Protein AF-A0A961PAP3-F1 (afdb_monomer_lite)

Secondary structure (DSSP, 8-state):
-BS-SGGGTTHHHHSTT--EEBSS-TTTT--TTEE-PPP---PPPSSTTHHHHHHHHH-HHHHHHHHHH-S--EE--SS--HHHHHHHHHTT-EESSS-HHHHHHHHSHHHHHHHHHHTT------------SGGG-

pLDDT: mean 83.94, std 6.23, range [65.38, 93.5]

Radius of gyration: 18.94 Å; chains: 1; bounding box: 48×30×57 Å

Foldseek 3Di:
DWQEPVVCPPVCVVDPPAAAEHCDYPPPPPDPRYDHDDDDDDDDDPDRTAVVLLVSLPDPVNLCVLVVVDDADEDEGPAYAPSSQVSCVVSNYHHPDPHNVVVVCCVPPVSVVVVCVVVVHDDDDDDDDDDPDPVSD

Structure (mmCIF, N/CA/C/O backbone):
data_AF-A0A961PAP3-F1
#
_entry.id   AF-A0A961PAP3-F1
#
loop_
_atom_site.group_PDB
_atom_site.id
_atom_site.type_symbol
_atom_site.label_atom_id
_atom_site.label_alt_id
_atom_site.label_comp_id
_atom_site.label_asym_id
_atom_site.label_entity_id
_atom_site.label_seq_id
_atom_site.pdbx_PDB_ins_code
_atom_site.Cartn_x
_atom_site.Cartn_y
_atom_site.Cartn_z
_atom_site.occupancy
_atom_site.B_iso_or_equiv
_atom_site.auth_seq_id
_atom_site.auth_comp_id
_atom_site.auth_asym_id
_atom_site.auth_atom_id
_atom_site.pdbx_PDB_model_num
ATOM 1 N N . VAL A 1 1 ? 2.496 -0.983 -5.318 1.00 83.69 1 VAL A N 1
ATOM 2 C CA . VAL A 1 1 ? 3.820 -1.116 -4.671 1.00 83.69 1 VAL A CA 1
ATOM 3 C C . VAL A 1 1 ? 3.578 -1.743 -3.313 1.00 83.69 1 VAL A C 1
ATOM 5 O O . VAL A 1 1 ? 2.641 -1.312 -2.649 1.00 83.69 1 VAL A O 1
ATOM 8 N N . SER A 1 2 ? 4.285 -2.816 -2.969 1.00 84.81 2 SER A N 1
ATOM 9 C CA . SER A 1 2 ? 4.119 -3.527 -1.689 1.00 84.81 2 SER A CA 1
ATOM 10 C C . SER A 1 2 ? 5.317 -4.441 -1.436 1.00 84.81 2 SER A C 1
ATOM 12 O O . SER A 1 2 ? 6.036 -4.766 -2.377 1.00 84.81 2 SER A O 1
ATOM 14 N N . ALA A 1 3 ? 5.516 -4.903 -0.201 1.00 81.44 3 ALA A N 1
ATOM 15 C CA . ALA A 1 3 ? 6.504 -5.935 0.101 1.00 81.44 3 ALA A CA 1
ATOM 16 C C . ALA A 1 3 ? 6.296 -7.200 -0.750 1.00 81.44 3 ALA A C 1
ATOM 18 O O . ALA A 1 3 ? 7.261 -7.762 -1.264 1.00 81.44 3 ALA A O 1
ATOM 19 N N . THR A 1 4 ? 5.036 -7.592 -0.965 1.00 77.88 4 THR A N 1
ATOM 20 C CA . THR A 1 4 ? 4.653 -8.757 -1.774 1.00 77.88 4 THR A CA 1
ATOM 21 C C . THR A 1 4 ? 3.508 -8.427 -2.736 1.00 77.88 4 THR A C 1
ATOM 23 O O . THR A 1 4 ? 2.756 -7.469 -2.561 1.00 77.88 4 THR A O 1
ATOM 26 N N . ASN A 1 5 ? 3.347 -9.235 -3.779 1.00 76.12 5 ASN A N 1
ATOM 27 C CA . ASN A 1 5 ? 2.298 -9.106 -4.799 1.00 76.12 5 ASN A CA 1
ATOM 28 C C . ASN A 1 5 ? 0.959 -9.766 -4.411 1.00 76.12 5 ASN A C 1
ATOM 30 O O . ASN A 1 5 ? -0.008 -9.649 -5.163 1.00 76.12 5 ASN A O 1
ATOM 34 N N . PHE A 1 6 ? 0.874 -10.433 -3.254 1.00 75.75 6 PHE A N 1
ATOM 35 C CA . PHE A 1 6 ? -0.290 -11.244 -2.873 1.00 75.75 6 PHE A CA 1
ATOM 36 C C . PHE A 1 6 ? -1.583 -10.427 -2.725 1.00 75.75 6 PHE A C 1
ATOM 38 O O . PHE A 1 6 ? -2.650 -10.854 -3.155 1.00 75.75 6 PHE A O 1
ATOM 45 N N . ASN A 1 7 ? -1.479 -9.214 -2.179 1.00 70.69 7 ASN A N 1
ATOM 46 C CA . ASN A 1 7 ? -2.630 -8.369 -1.835 1.00 70.69 7 ASN A CA 1
ATOM 47 C C . ASN A 1 7 ? -3.487 -7.951 -3.036 1.00 70.69 7 ASN A C 1
ATOM 49 O O . ASN A 1 7 ? -4.657 -7.616 -2.881 1.00 70.69 7 ASN A O 1
ATOM 53 N N . LEU A 1 8 ? -2.888 -7.926 -4.226 1.00 76.06 8 LEU A N 1
ATOM 54 C CA . LEU A 1 8 ? -3.514 -7.462 -5.460 1.00 76.06 8 LEU A CA 1
ATOM 55 C C . LEU A 1 8 ? -3.398 -8.528 -6.556 1.00 76.06 8 LEU A C 1
ATOM 57 O O . LEU A 1 8 ? -3.311 -8.190 -7.733 1.00 76.06 8 LEU A O 1
ATOM 61 N N . LEU A 1 9 ? -3.334 -9.807 -6.190 1.00 80.38 9 LEU A N 1
ATOM 62 C CA . LEU A 1 9 ? -3.178 -10.898 -7.148 1.00 80.38 9 LEU A CA 1
ATOM 63 C C . LEU A 1 9 ? -4.351 -10.932 -8.145 1.00 80.38 9 LEU A C 1
ATOM 65 O O . LEU A 1 9 ? -5.512 -10.836 -7.752 1.00 80.38 9 LEU A O 1
ATOM 69 N N . GLY A 1 10 ? -4.039 -11.031 -9.440 1.00 78.12 10 GLY A N 1
ATOM 70 C CA . GLY A 1 10 ? -5.021 -11.074 -10.530 1.00 78.12 10 GLY A CA 1
ATOM 71 C C . GLY A 1 10 ? -5.566 -9.713 -10.976 1.00 78.12 10 GLY A C 1
ATOM 72 O O . GLY A 1 10 ? -6.334 -9.649 -11.932 1.00 78.12 10 GLY A O 1
ATOM 73 N N . LEU A 1 11 ? -5.178 -8.601 -10.338 1.00 82.38 11 LEU A N 1
ATOM 74 C CA . LEU A 1 11 ? -5.595 -7.261 -10.782 1.00 82.38 11 LEU A CA 1
ATOM 75 C C . LEU A 1 11 ? -5.058 -6.887 -12.164 1.00 82.38 11 LEU A C 1
ATOM 77 O O . LEU A 1 11 ? -5.664 -6.067 -12.853 1.00 82.38 11 LEU A O 1
ATOM 81 N N . ASP A 1 12 ? -3.941 -7.467 -12.577 1.00 80.25 12 ASP A N 1
ATOM 82 C CA . ASP A 1 12 ? -3.336 -7.210 -13.876 1.00 80.25 12 ASP A CA 1
ATOM 83 C C . ASP A 1 12 ? -4.148 -7.770 -15.055 1.00 80.25 12 ASP A C 1
ATOM 85 O O . ASP A 1 12 ? -4.091 -7.201 -16.145 1.00 80.25 12 ASP A O 1
ATOM 89 N N . GLU A 1 13 ? -4.973 -8.800 -14.838 1.00 82.31 13 GLU A N 1
ATOM 90 C CA . GLU A 1 13 ? -5.913 -9.301 -15.853 1.00 82.31 13 GLU A CA 1
ATOM 91 C C . GLU A 1 13 ? -7.042 -8.293 -16.139 1.00 82.31 13 GLU A C 1
ATOM 93 O O . GLU A 1 13 ? -7.552 -8.207 -17.259 1.00 82.31 13 GLU A O 1
ATOM 98 N N . TRP A 1 14 ? -7.418 -7.497 -15.134 1.00 82.50 14 TRP A N 1
ATOM 99 C CA . TRP A 1 14 ? -8.554 -6.570 -15.191 1.00 82.50 14 TRP A CA 1
ATOM 100 C C . TRP A 1 14 ? -8.119 -5.137 -15.506 1.00 82.50 14 TRP A C 1
ATOM 102 O O . TRP A 1 14 ? -8.844 -4.385 -16.163 1.00 82.50 14 TRP A O 1
ATOM 112 N N . VAL A 1 15 ? -6.926 -4.742 -15.056 1.00 82.44 15 VAL A N 1
ATOM 113 C CA . VAL A 1 15 ? -6.397 -3.384 -15.197 1.00 82.44 15 VAL A CA 1
ATOM 114 C C . VAL A 1 15 ? -5.263 -3.371 -16.216 1.00 82.44 15 VAL A C 1
ATOM 116 O O . VAL A 1 15 ? -4.116 -3.713 -15.932 1.00 82.44 15 VAL A O 1
ATOM 119 N N . LYS A 1 16 ? -5.569 -2.883 -17.422 1.00 80.06 16 LYS A N 1
ATOM 120 C CA . LYS A 1 16 ? -4.557 -2.679 -18.466 1.00 80.06 16 LYS A CA 1
ATOM 121 C C . LYS A 1 16 ? -3.469 -1.711 -17.988 1.00 80.06 16 LYS A C 1
ATOM 123 O O . LYS A 1 16 ? -3.764 -0.661 -17.418 1.00 80.06 16 LYS A O 1
ATOM 128 N N . ASN A 1 17 ? -2.211 -2.030 -18.299 1.00 80.88 17 ASN A N 1
ATOM 129 C CA . ASN A 1 17 ? -1.015 -1.282 -17.886 1.00 80.88 17 ASN A CA 1
ATOM 130 C C . ASN A 1 17 ? -0.768 -1.266 -16.364 1.00 80.88 17 ASN A C 1
ATOM 132 O O . ASN A 1 17 ? -0.185 -0.312 -15.832 1.00 80.88 17 ASN A O 1
ATOM 136 N N . PHE A 1 18 ? -1.210 -2.297 -15.650 1.00 85.31 18 PHE A N 1
ATOM 137 C CA . PHE A 1 18 ? -0.843 -2.506 -14.256 1.00 85.31 18 PHE A CA 1
ATOM 138 C C . PHE A 1 18 ? 0.540 -3.167 -14.154 1.00 85.31 18 PHE A C 1
ATOM 140 O O . PHE A 1 18 ? 0.881 -4.043 -14.945 1.00 85.31 18 PHE A O 1
ATOM 147 N N . LYS A 1 19 ? 1.357 -2.727 -13.192 1.00 87.06 19 LYS A N 1
ATOM 148 C CA . LYS A 1 19 ? 2.679 -3.301 -12.913 1.00 87.06 19 LYS A CA 1
ATOM 149 C C . LYS A 1 19 ? 2.825 -3.462 -11.402 1.00 87.06 19 LYS A C 1
ATOM 151 O O . LYS A 1 19 ? 2.645 -2.493 -10.661 1.00 87.06 19 LYS A O 1
ATOM 156 N N . TYR A 1 20 ? 3.153 -4.667 -10.958 1.00 87.56 20 TYR A N 1
ATOM 157 C CA . TYR A 1 20 ? 3.525 -4.950 -9.579 1.00 87.56 20 TYR A CA 1
ATOM 158 C C . TYR A 1 20 ? 4.947 -4.446 -9.347 1.00 87.56 20 TYR A C 1
ATOM 160 O O . TYR A 1 20 ? 5.854 -4.809 -10.086 1.00 87.56 20 TYR A O 1
ATOM 168 N N . ILE A 1 21 ? 5.132 -3.597 -8.340 1.00 87.50 21 ILE A N 1
ATOM 169 C CA . ILE A 1 21 ? 6.457 -3.206 -7.847 1.00 87.50 21 ILE A CA 1
ATOM 170 C C . ILE A 1 21 ? 6.566 -3.818 -6.461 1.00 87.50 21 ILE A C 1
ATOM 172 O O . ILE A 1 21 ? 5.809 -3.411 -5.568 1.00 87.50 21 ILE A O 1
ATOM 176 N N . CYS A 1 22 ? 7.427 -4.821 -6.327 1.00 86.69 22 CYS A N 1
ATOM 177 C CA . CYS A 1 22 ? 7.513 -5.653 -5.135 1.00 86.69 22 CYS A CA 1
ATOM 178 C C . CYS A 1 22 ? 8.951 -5.792 -4.655 1.00 86.69 22 CYS A C 1
ATOM 180 O O . CYS A 1 22 ? 9.868 -5.740 -5.465 1.00 86.69 22 CYS A O 1
ATOM 182 N N . TYR A 1 23 ? 9.130 -5.951 -3.344 1.00 82.50 23 TYR A N 1
ATOM 183 C CA . TYR A 1 23 ? 10.438 -6.247 -2.754 1.00 82.50 23 TYR A CA 1
ATOM 184 C C . TYR A 1 23 ? 10.759 -7.741 -2.840 1.00 82.50 23 TYR A C 1
ATOM 186 O O . TYR A 1 23 ? 11.865 -8.116 -3.203 1.00 82.50 23 TYR A O 1
ATOM 194 N N . MET A 1 24 ? 9.765 -8.593 -2.578 1.00 81.38 24 MET A N 1
ATOM 195 C CA . MET A 1 24 ? 9.836 -10.031 -2.826 1.00 81.38 24 MET A CA 1
ATOM 196 C C . MET A 1 24 ? 8.883 -10.408 -3.958 1.00 81.38 24 MET A C 1
ATOM 198 O O . MET A 1 24 ? 7.686 -10.109 -3.901 1.00 81.38 24 MET A O 1
ATOM 202 N N . ASP A 1 25 ? 9.405 -11.093 -4.973 1.00 79.88 25 ASP A N 1
ATOM 203 C CA . ASP A 1 25 ? 8.599 -11.637 -6.063 1.00 79.88 25 ASP A CA 1
ATOM 204 C C . ASP A 1 25 ? 8.025 -13.014 -5.693 1.00 79.88 25 ASP A C 1
ATOM 206 O O . ASP A 1 25 ? 8.718 -14.030 -5.746 1.00 79.88 25 ASP A O 1
ATOM 210 N N . CYS A 1 26 ? 6.733 -13.075 -5.350 1.00 78.75 26 CYS A N 1
ATOM 211 C CA . CYS A 1 26 ? 6.063 -14.347 -5.065 1.00 78.75 26 CYS A CA 1
ATOM 212 C C . CYS A 1 26 ? 5.750 -15.170 -6.328 1.00 78.75 26 CYS A C 1
ATOM 214 O O . CYS A 1 26 ? 5.289 -16.304 -6.203 1.00 78.75 26 CYS A O 1
ATOM 216 N N . PHE A 1 27 ? 5.954 -14.626 -7.533 1.00 76.38 27 PHE A N 1
ATOM 217 C CA . PHE A 1 27 ? 5.775 -15.356 -8.789 1.00 76.38 27 PHE A CA 1
ATOM 218 C C . PHE A 1 27 ? 7.060 -16.020 -9.299 1.00 76.38 27 PHE A C 1
ATOM 220 O O . PHE A 1 27 ? 7.025 -16.624 -10.375 1.00 76.38 27 PHE A O 1
ATOM 227 N N . ASP A 1 28 ? 8.170 -15.936 -8.555 1.00 78.25 28 ASP A N 1
ATOM 228 C CA . ASP A 1 28 ? 9.440 -16.592 -8.906 1.00 78.25 28 ASP A CA 1
ATOM 229 C C . ASP A 1 28 ? 9.925 -16.201 -10.322 1.00 78.25 28 ASP A C 1
ATOM 231 O O . ASP A 1 28 ? 10.329 -17.036 -11.131 1.00 78.25 28 ASP A O 1
ATOM 235 N N . GLY A 1 29 ? 9.768 -14.923 -10.692 1.00 76.06 29 GLY A N 1
ATOM 236 C CA . GLY A 1 29 ? 10.149 -14.374 -11.995 1.00 76.06 29 GLY A CA 1
ATOM 237 C C . GLY A 1 29 ? 9.250 -14.780 -13.166 1.00 76.06 29 GLY A C 1
ATOM 238 O O . GLY A 1 29 ? 9.493 -14.372 -14.302 1.00 76.06 29 GLY A O 1
ATOM 239 N N . ARG A 1 30 ? 8.196 -15.571 -12.934 1.00 78.25 30 ARG A N 1
ATOM 240 C CA . ARG A 1 30 ? 7.346 -16.115 -14.012 1.00 78.25 30 ARG A CA 1
ATOM 241 C C . ARG A 1 30 ? 6.308 -15.129 -14.530 1.00 78.25 30 ARG A C 1
ATOM 243 O O . ARG A 1 30 ? 5.668 -15.397 -15.545 1.00 78.25 30 ARG A O 1
ATOM 250 N N . HIS A 1 31 ? 6.120 -14.007 -13.840 1.00 79.19 31 HIS A N 1
ATOM 251 C CA . HIS A 1 31 ? 5.054 -13.066 -14.140 1.00 79.19 31 HIS A CA 1
ATOM 252 C C . HIS A 1 31 ? 5.586 -11.787 -14.819 1.00 79.19 31 HIS A C 1
ATOM 254 O O . HIS A 1 31 ? 6.315 -11.013 -14.196 1.00 79.19 31 HIS A O 1
ATOM 260 N N . PRO A 1 32 ? 5.192 -11.486 -16.074 1.00 78.88 32 PRO A N 1
ATOM 261 C CA . PRO A 1 32 ? 5.793 -10.403 -16.870 1.00 78.88 32 PRO A CA 1
ATOM 262 C C . PRO A 1 32 ? 5.484 -8.994 -16.331 1.00 78.88 32 PRO A C 1
ATOM 264 O O . PRO A 1 32 ? 6.216 -8.026 -16.577 1.00 78.88 32 PRO A O 1
ATOM 267 N N . ASN A 1 33 ? 4.400 -8.858 -15.563 1.00 82.81 33 ASN A N 1
ATOM 268 C CA . ASN A 1 33 ? 3.974 -7.579 -14.996 1.00 82.81 33 ASN A CA 1
ATOM 269 C C . ASN A 1 33 ? 4.592 -7.278 -13.622 1.00 82.81 33 ASN A C 1
ATOM 271 O O . ASN A 1 33 ? 4.098 -6.390 -12.935 1.00 82.81 33 ASN A O 1
ATOM 275 N N . VAL A 1 34 ? 5.665 -7.966 -13.223 1.00 84.94 34 VAL A N 1
ATOM 276 C CA . VAL A 1 34 ? 6.388 -7.701 -11.968 1.00 84.94 34 VAL A CA 1
ATOM 277 C C . VAL A 1 34 ? 7.675 -6.928 -12.244 1.00 84.94 34 VAL A C 1
ATOM 279 O O . VAL A 1 34 ? 8.334 -7.116 -13.266 1.00 84.94 34 VAL A O 1
ATOM 282 N N . LEU A 1 35 ? 7.987 -5.990 -11.358 1.00 85.06 35 LEU A N 1
ATOM 283 C CA . LEU A 1 35 ? 9.262 -5.301 -11.243 1.00 85.06 35 LEU A CA 1
ATOM 284 C C . LEU A 1 35 ? 9.757 -5.520 -9.811 1.00 85.06 35 LEU A C 1
ATOM 286 O O . LEU A 1 35 ? 9.150 -5.014 -8.865 1.00 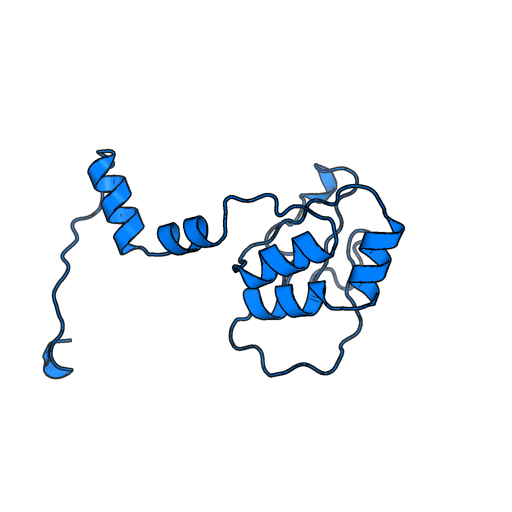85.06 35 LEU A O 1
ATOM 290 N N . CYS A 1 36 ? 10.841 -6.277 -9.678 1.00 85.00 36 CYS A N 1
ATOM 291 C CA . CYS A 1 36 ? 11.543 -6.495 -8.421 1.00 85.00 36 CYS A CA 1
ATOM 292 C C . CYS A 1 36 ? 12.914 -5.817 -8.538 1.00 85.00 36 CYS A C 1
ATOM 294 O O . CYS A 1 36 ? 13.749 -6.323 -9.291 1.00 85.00 36 CYS A O 1
ATOM 296 N N . PRO A 1 37 ? 13.127 -4.650 -7.904 1.00 82.31 37 PRO A N 1
ATOM 297 C CA . PRO A 1 37 ? 14.413 -3.975 -7.972 1.00 82.31 37 PRO A CA 1
ATOM 298 C C . PRO A 1 37 ? 15.504 -4.764 -7.240 1.00 82.31 37 PRO A C 1
ATOM 300 O O . PRO A 1 37 ? 15.209 -5.511 -6.307 1.00 82.31 37 PRO A O 1
ATOM 303 N N . SER A 1 38 ? 16.765 -4.579 -7.639 1.00 77.81 38 SER A N 1
ATOM 304 C CA . SER A 1 38 ? 17.910 -5.160 -6.923 1.00 77.81 38 SER A CA 1
ATOM 305 C C . SER A 1 38 ? 17.975 -4.680 -5.469 1.00 77.81 38 SER A C 1
ATOM 307 O O . SER A 1 38 ? 17.724 -3.508 -5.199 1.00 77.81 38 SER A O 1
ATOM 309 N N . GLU A 1 39 ? 18.372 -5.538 -4.530 1.00 72.94 39 GLU A N 1
ATOM 310 C CA . GLU A 1 39 ? 18.575 -5.112 -3.141 1.00 72.94 39 GLU A CA 1
ATOM 311 C C . GLU A 1 39 ? 19.699 -4.066 -3.034 1.00 72.94 39 GLU A C 1
ATOM 313 O O . GLU A 1 39 ? 20.820 -4.265 -3.508 1.00 72.94 39 GLU A O 1
ATOM 318 N N . MET A 1 40 ? 19.394 -2.939 -2.391 1.00 67.75 40 MET A N 1
ATOM 319 C CA . MET A 1 40 ? 20.337 -1.907 -1.975 1.00 67.75 40 MET A CA 1
ATOM 320 C C . MET A 1 40 ? 20.435 -1.905 -0.447 1.00 67.75 40 MET A C 1
ATOM 322 O O . MET A 1 40 ? 19.474 -2.278 0.227 1.00 67.75 40 MET A O 1
ATOM 326 N N . PRO A 1 41 ? 21.561 -1.440 0.120 1.00 67.19 41 PRO A N 1
ATOM 327 C CA . PRO A 1 41 ? 21.686 -1.276 1.561 1.00 67.19 41 PRO A CA 1
ATOM 328 C C . PRO A 1 41 ? 20.582 -0.358 2.099 1.00 67.19 41 PRO A C 1
ATOM 330 O O . PRO A 1 41 ? 20.430 0.772 1.631 1.00 67.19 41 PRO A O 1
ATOM 333 N N . HIS A 1 42 ? 19.829 -0.844 3.080 1.00 70.00 42 HIS A N 1
ATOM 334 C CA . HIS A 1 42 ? 18.800 -0.093 3.788 1.00 70.00 42 HIS A CA 1
ATOM 335 C C . HIS A 1 42 ? 18.882 -0.386 5.288 1.00 70.00 42 HIS A C 1
ATOM 337 O O . HIS A 1 42 ? 19.422 -1.415 5.700 1.00 70.00 42 HIS A O 1
ATOM 343 N N . ASP A 1 43 ? 18.343 0.521 6.098 1.00 67.75 43 ASP A N 1
ATOM 344 C CA . ASP A 1 43 ? 18.214 0.316 7.541 1.00 67.75 43 ASP A CA 1
ATOM 345 C C . ASP A 1 43 ? 17.233 -0.834 7.843 1.00 67.75 43 ASP A C 1
ATOM 347 O O . ASP A 1 43 ? 16.405 -1.197 7.000 1.00 67.75 43 ASP A O 1
ATOM 351 N N . GLU A 1 44 ? 17.316 -1.427 9.038 1.00 67.75 44 GLU A N 1
ATOM 352 C CA . GLU A 1 44 ? 16.363 -2.460 9.460 1.00 67.75 44 GLU A CA 1
ATOM 353 C C . GLU A 1 44 ? 14.928 -1.917 9.436 1.00 67.75 44 GLU A C 1
ATOM 355 O O . GLU A 1 44 ? 14.608 -0.927 10.102 1.00 67.75 44 GLU A O 1
ATOM 360 N N . PHE A 1 45 ? 14.054 -2.587 8.682 1.00 74.44 45 PHE A N 1
ATOM 361 C CA . PHE A 1 45 ? 12.644 -2.223 8.585 1.00 74.44 45 PHE A CA 1
ATOM 362 C C . PHE A 1 45 ? 11.953 -2.386 9.944 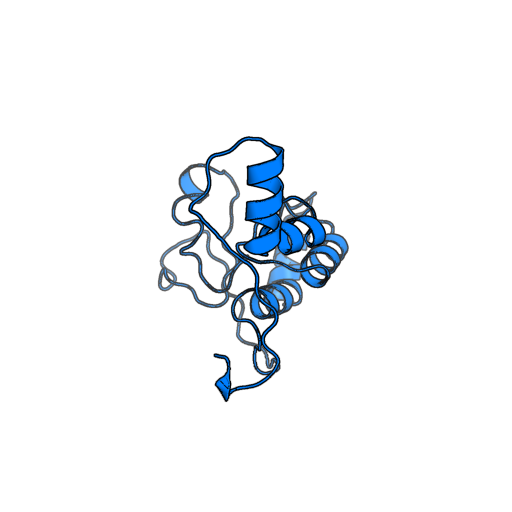1.00 74.44 45 PHE A C 1
ATOM 364 O O . PHE A 1 45 ? 11.957 -3.473 10.521 1.00 74.44 45 PHE A O 1
ATOM 371 N N . GLN A 1 46 ? 11.328 -1.316 10.437 1.00 65.38 46 GLN A N 1
ATOM 372 C CA . GLN A 1 46 ? 10.515 -1.344 11.658 1.00 65.38 46 GLN A CA 1
ATOM 373 C C . GLN A 1 46 ? 9.076 -1.761 11.330 1.00 65.38 46 GLN A C 1
ATOM 375 O O . GLN A 1 46 ? 8.450 -2.507 12.083 1.00 65.38 46 GLN A O 1
ATOM 380 N N . SER A 1 47 ? 8.581 -1.330 10.167 1.00 68.75 47 SER A N 1
ATOM 381 C CA . SER A 1 47 ? 7.292 -1.712 9.595 1.00 68.75 47 SER A CA 1
ATOM 382 C C . SER A 1 47 ? 7.500 -2.404 8.250 1.00 68.75 47 SER A C 1
ATOM 384 O O . SER A 1 47 ? 7.972 -1.786 7.297 1.00 68.75 47 SER A O 1
ATOM 386 N N . ILE A 1 48 ? 7.076 -3.670 8.143 1.00 71.56 48 ILE A N 1
ATOM 387 C CA . ILE A 1 48 ? 7.232 -4.474 6.917 1.00 71.56 48 ILE A CA 1
ATOM 388 C C . ILE A 1 48 ? 6.588 -3.786 5.707 1.00 71.56 48 ILE A C 1
ATOM 390 O O . ILE A 1 48 ? 7.163 -3.800 4.630 1.00 71.56 48 ILE A O 1
ATOM 394 N N . ASP A 1 49 ? 5.416 -3.168 5.840 1.00 69.44 49 ASP A N 1
ATOM 395 C CA . ASP A 1 49 ? 4.753 -2.581 4.671 1.00 69.44 49 ASP A CA 1
ATOM 396 C C . ASP A 1 49 ? 5.184 -1.133 4.393 1.00 69.44 49 ASP A C 1
ATOM 398 O O . ASP A 1 49 ? 5.532 -0.798 3.261 1.00 69.44 49 ASP A O 1
ATOM 402 N N . GLU A 1 50 ? 5.161 -0.259 5.399 1.00 78.31 50 GLU A N 1
ATOM 403 C CA . GLU A 1 50 ? 5.379 1.184 5.212 1.00 78.31 50 GLU A CA 1
ATOM 404 C C . GLU A 1 50 ? 6.836 1.504 4.853 1.00 78.31 50 GLU A C 1
ATOM 406 O O . GLU A 1 50 ? 7.089 2.238 3.893 1.00 78.31 50 GLU A O 1
ATOM 411 N N . ASP A 1 51 ? 7.806 0.903 5.549 1.00 80.31 51 ASP A N 1
ATOM 412 C CA . ASP A 1 51 ? 9.219 1.181 5.288 1.00 80.31 51 ASP A CA 1
ATOM 413 C C . ASP A 1 51 ? 9.675 0.579 3.958 1.00 80.31 51 ASP A C 1
ATOM 415 O O . ASP A 1 51 ? 10.381 1.242 3.195 1.00 80.31 51 ASP A O 1
ATOM 419 N N . ILE A 1 52 ? 9.209 -0.631 3.626 1.00 83.62 52 ILE A N 1
ATOM 420 C CA . ILE A 1 52 ? 9.509 -1.260 2.335 1.00 83.62 52 ILE A CA 1
ATOM 421 C C . ILE A 1 52 ? 8.907 -0.443 1.189 1.00 83.62 52 ILE A C 1
ATOM 423 O O . ILE A 1 52 ? 9.576 -0.217 0.182 1.00 83.62 52 ILE A O 1
ATOM 427 N N . ASN A 1 53 ? 7.679 0.066 1.328 1.00 85.31 53 ASN A N 1
ATOM 428 C CA . ASN A 1 53 ? 7.081 0.933 0.309 1.00 85.31 53 ASN A CA 1
ATOM 429 C C . ASN A 1 53 ? 7.899 2.208 0.100 1.00 85.31 53 ASN A C 1
ATOM 431 O O . ASN A 1 53 ? 8.190 2.574 -1.041 1.00 85.31 53 ASN A O 1
ATOM 435 N N . ASN A 1 54 ? 8.309 2.852 1.191 1.00 85.94 54 ASN A N 1
ATOM 436 C CA . ASN A 1 54 ? 9.144 4.047 1.146 1.00 85.94 54 ASN A CA 1
ATOM 437 C C . ASN A 1 54 ? 10.515 3.770 0.512 1.00 85.94 54 ASN A C 1
ATOM 439 O O . ASN A 1 54 ? 11.010 4.591 -0.264 1.00 85.94 54 ASN A O 1
ATOM 443 N N . TYR A 1 55 ? 11.120 2.622 0.814 1.00 85.81 55 TYR A N 1
ATOM 444 C CA . TYR A 1 55 ? 12.366 2.166 0.206 1.00 85.81 55 TYR A CA 1
ATOM 445 C C . TYR A 1 55 ? 12.203 1.929 -1.305 1.00 85.81 55 TYR A C 1
ATOM 447 O O . TYR A 1 55 ? 12.966 2.471 -2.105 1.00 85.81 55 TYR A O 1
ATOM 455 N N . LEU A 1 56 ? 11.156 1.208 -1.717 1.00 86.19 56 LEU A N 1
ATOM 456 C CA . LEU A 1 56 ? 10.879 0.919 -3.126 1.00 86.19 56 LEU A CA 1
ATOM 457 C C . LEU A 1 56 ? 10.644 2.196 -3.943 1.00 86.19 56 LEU A C 1
ATOM 459 O O . LEU A 1 56 ? 11.117 2.290 -5.071 1.00 86.19 56 LEU A O 1
ATOM 463 N N . LEU A 1 57 ? 9.948 3.194 -3.390 1.00 86.75 57 LEU A N 1
ATOM 464 C CA . LEU A 1 57 ? 9.713 4.472 -4.076 1.00 86.75 57 LEU A CA 1
ATOM 465 C C . LEU A 1 57 ? 10.991 5.300 -4.273 1.00 86.75 57 LEU A C 1
ATOM 467 O O . LEU A 1 57 ? 11.072 6.075 -5.225 1.00 86.75 57 LEU A O 1
ATOM 471 N N . GLN A 1 58 ? 11.987 5.130 -3.404 1.00 86.94 58 GLN A N 1
ATOM 472 C CA . GLN A 1 58 ? 13.288 5.798 -3.510 1.00 86.94 58 GLN A CA 1
ATOM 473 C C . GLN A 1 58 ? 14.279 5.032 -4.400 1.00 86.94 58 GLN A C 1
ATOM 475 O O . GLN A 1 58 ? 15.327 5.568 -4.766 1.00 86.94 58 GLN A O 1
ATOM 480 N N . HIS A 1 59 ? 13.962 3.792 -4.777 1.00 88.56 59 HIS A N 1
ATOM 481 C CA . HIS A 1 59 ? 14.856 2.961 -5.565 1.00 88.56 59 HIS A CA 1
ATOM 482 C C . HIS A 1 59 ? 15.008 3.492 -6.994 1.00 88.56 59 HIS A C 1
ATOM 484 O O . HIS A 1 59 ? 14.022 3.703 -7.705 1.00 88.56 59 HIS A O 1
ATOM 490 N N . LYS A 1 60 ? 16.253 3.648 -7.463 1.00 87.00 60 LYS A N 1
ATOM 491 C CA . LYS A 1 60 ? 16.547 4.256 -8.770 1.00 87.00 60 LYS A CA 1
ATOM 492 C C . LYS A 1 60 ? 15.828 3.557 -9.926 1.00 87.00 60 LYS A C 1
ATOM 494 O O . LYS A 1 60 ? 15.248 4.231 -10.764 1.00 87.00 60 LYS A O 1
ATOM 499 N N . GLU A 1 61 ? 15.795 2.226 -9.938 1.00 87.06 61 GLU A N 1
ATOM 500 C CA . GLU A 1 61 ? 15.094 1.463 -10.984 1.00 87.06 61 GLU A CA 1
ATOM 501 C C . GLU A 1 61 ? 13.584 1.729 -11.014 1.00 87.06 61 GLU A C 1
ATOM 503 O O . GLU A 1 61 ? 12.982 1.790 -12.085 1.00 87.06 61 GLU A O 1
ATOM 508 N N . VAL A 1 62 ? 12.967 1.936 -9.846 1.00 87.12 62 VAL A N 1
ATOM 509 C CA . VAL A 1 62 ? 11.541 2.265 -9.745 1.00 87.12 62 VAL A CA 1
ATOM 510 C C . VAL A 1 62 ? 11.308 3.692 -10.231 1.00 87.12 62 VAL A C 1
ATOM 512 O O . VAL A 1 62 ? 10.392 3.930 -11.016 1.00 87.12 62 VAL A O 1
ATOM 515 N N . ILE A 1 63 ? 12.167 4.631 -9.833 1.00 88.06 63 ILE A N 1
ATOM 516 C CA . ILE A 1 63 ? 12.116 6.025 -10.285 1.00 88.06 63 ILE A CA 1
ATOM 517 C C . ILE A 1 63 ? 12.286 6.110 -11.806 1.00 88.06 63 ILE A C 1
ATOM 519 O O . ILE A 1 63 ? 11.504 6.787 -12.476 1.00 88.06 63 ILE A O 1
ATOM 523 N N . ASP A 1 64 ? 13.281 5.418 -12.356 1.00 88.88 64 ASP A N 1
ATOM 524 C CA . ASP A 1 64 ? 13.581 5.402 -13.786 1.00 88.88 64 ASP A CA 1
ATOM 525 C C . ASP A 1 64 ? 12.431 4.761 -14.570 1.00 88.88 64 ASP A C 1
ATOM 527 O O . ASP A 1 64 ? 12.004 5.312 -15.583 1.00 88.88 64 ASP A O 1
ATOM 531 N N . TYR A 1 65 ? 11.845 3.671 -14.063 1.00 87.75 65 TYR A N 1
ATOM 532 C CA . TYR A 1 65 ? 10.654 3.056 -14.651 1.00 87.75 65 TYR A CA 1
ATOM 533 C C . TYR A 1 65 ? 9.451 4.012 -14.668 1.00 87.75 65 TYR A C 1
ATOM 535 O O . TYR A 1 65 ? 8.785 4.170 -15.696 1.00 87.75 65 TYR A O 1
ATOM 543 N N . VAL A 1 66 ? 9.174 4.680 -13.545 1.00 87.81 66 VAL A N 1
ATOM 544 C CA . VAL A 1 66 ? 8.063 5.635 -13.419 1.00 87.81 66 VAL A CA 1
ATOM 545 C C . VAL A 1 66 ? 8.257 6.825 -14.364 1.00 87.81 66 VAL A C 1
ATOM 547 O O . VAL A 1 66 ? 7.320 7.212 -15.065 1.00 87.81 66 VAL A O 1
ATOM 550 N N . LYS A 1 67 ? 9.477 7.368 -14.441 1.00 87.44 67 LYS A N 1
ATOM 551 C CA . LYS A 1 67 ? 9.823 8.473 -15.346 1.00 87.44 67 LYS A CA 1
ATOM 552 C C . LYS A 1 67 ? 9.754 8.062 -16.815 1.00 87.44 67 LYS A C 1
ATOM 554 O O . LYS A 1 67 ? 9.207 8.815 -17.616 1.00 87.44 67 LYS A O 1
ATOM 559 N N . ALA A 1 68 ? 10.261 6.879 -17.165 1.00 87.69 68 ALA A N 1
ATOM 560 C CA . ALA A 1 68 ? 10.238 6.356 -18.532 1.00 87.69 68 ALA A CA 1
ATOM 561 C C . ALA A 1 68 ? 8.811 6.103 -19.032 1.00 87.69 68 ALA A C 1
ATOM 563 O O . ALA A 1 68 ? 8.511 6.340 -20.201 1.00 87.69 68 ALA A O 1
ATOM 564 N N . ARG A 1 69 ? 7.915 5.656 -18.144 1.00 83.31 69 ARG A N 1
ATOM 565 C CA . ARG A 1 69 ? 6.496 5.472 -18.463 1.00 83.31 69 ARG A CA 1
ATOM 566 C C . ARG A 1 69 ? 5.796 6.796 -18.793 1.00 83.31 69 ARG A C 1
ATOM 568 O O . ARG A 1 69 ? 4.913 6.813 -19.649 1.00 83.31 69 ARG A O 1
ATOM 575 N N . GLY A 1 70 ? 6.185 7.882 -18.125 1.00 78.06 70 GLY A N 1
ATOM 576 C CA . GLY A 1 70 ? 5.604 9.210 -18.306 1.00 78.06 70 GLY A CA 1
ATOM 577 C C . GLY A 1 70 ? 4.131 9.318 -17.877 1.00 78.06 70 GLY A C 1
ATOM 578 O O . GLY A 1 70 ? 3.479 8.351 -17.478 1.00 78.06 70 GLY A O 1
ATOM 579 N N . GLY A 1 71 ? 3.587 10.535 -17.957 1.00 84.69 71 GLY A N 1
ATOM 580 C CA . GLY A 1 71 ? 2.203 10.833 -17.576 1.00 84.69 71 GLY A CA 1
ATOM 581 C C . GLY A 1 71 ? 2.003 11.026 -16.068 1.00 84.69 71 GLY A C 1
ATOM 582 O O . GLY A 1 71 ? 2.924 11.417 -15.359 1.00 84.69 71 GLY A O 1
ATOM 583 N N . LYS A 1 72 ? 0.771 10.795 -15.593 1.00 85.75 72 LYS A N 1
ATOM 584 C CA . LYS A 1 72 ? 0.392 10.874 -14.171 1.00 85.75 72 LYS A CA 1
ATOM 585 C C . LYS A 1 72 ? 0.183 9.459 -13.618 1.00 85.75 72 LYS A C 1
ATOM 587 O O . LYS A 1 72 ? -0.935 8.942 -13.710 1.00 85.75 72 LYS A O 1
ATOM 592 N N . PRO A 1 73 ? 1.241 8.792 -13.128 1.00 88.19 73 PRO A N 1
ATOM 593 C CA . PRO A 1 73 ? 1.135 7.442 -12.592 1.00 88.19 73 PRO A CA 1
ATOM 594 C C . PRO A 1 73 ? 0.259 7.430 -11.337 1.00 88.19 73 PRO A C 1
ATOM 596 O O . PRO A 1 73 ? 0.351 8.313 -10.485 1.00 88.19 73 PRO A O 1
ATOM 599 N N . LYS A 1 74 ? -0.584 6.404 -11.221 1.00 89.75 74 LYS A N 1
ATOM 600 C CA . LYS A 1 74 ? -1.362 6.140 -10.011 1.00 89.75 74 LYS A CA 1
ATOM 601 C C . LYS A 1 74 ? -0.718 5.010 -9.233 1.00 89.75 74 LYS A C 1
ATOM 603 O O . LYS A 1 74 ? -0.431 3.956 -9.801 1.00 89.75 74 LYS A O 1
ATOM 608 N N . PHE A 1 75 ? -0.515 5.235 -7.945 1.00 89.88 75 PHE A N 1
ATOM 609 C CA . PHE A 1 75 ? 0.093 4.276 -7.042 1.00 89.88 75 PHE A CA 1
ATOM 610 C C . PHE A 1 75 ? -0.953 3.703 -6.089 1.00 89.88 75 PHE A C 1
ATOM 612 O O . PHE A 1 75 ? -1.784 4.424 -5.540 1.00 89.88 75 PHE A O 1
ATOM 619 N N . VAL A 1 76 ? -0.893 2.386 -5.906 1.00 88.88 76 VAL A N 1
ATOM 620 C CA . VAL A 1 76 ? -1.764 1.615 -5.016 1.00 88.88 76 VAL A CA 1
ATOM 621 C C . VAL A 1 76 ? -0.863 0.857 -4.043 1.00 88.88 76 VAL A C 1
ATOM 623 O O . VAL A 1 76 ? 0.114 0.226 -4.467 1.00 88.88 76 VAL A O 1
ATOM 626 N N . PHE A 1 77 ? -1.195 0.935 -2.760 1.00 87.12 77 PHE A N 1
ATOM 627 C CA . PHE A 1 77 ? -0.482 0.337 -1.635 1.00 87.12 77 PHE A CA 1
ATOM 628 C C . PHE A 1 77 ? -1.480 -0.395 -0.733 1.00 87.12 77 PHE A C 1
ATOM 630 O O . PHE A 1 77 ? -2.653 -0.030 -0.705 1.00 87.12 77 PHE A O 1
ATOM 637 N N . LEU A 1 78 ? -1.018 -1.404 0.010 1.00 82.06 78 LEU A N 1
ATOM 638 C CA . LEU A 1 78 ? -1.818 -2.005 1.084 1.00 82.06 78 LEU A CA 1
ATOM 639 C C . LEU A 1 78 ? -1.829 -1.081 2.312 1.00 82.06 78 LEU A C 1
ATOM 641 O O . LEU A 1 78 ? -2.884 -0.638 2.755 1.00 82.06 78 LEU A O 1
ATOM 645 N N . MET A 1 79 ? -0.635 -0.759 2.813 1.00 81.69 79 MET A N 1
ATOM 646 C CA . MET A 1 79 ? -0.409 0.188 3.904 1.00 81.69 79 MET A CA 1
ATOM 647 C C . MET A 1 79 ? 0.485 1.316 3.401 1.00 81.69 79 MET A C 1
ATOM 649 O O . MET A 1 79 ? 1.396 1.088 2.605 1.00 81.69 79 MET A O 1
ATOM 653 N N . PHE A 1 80 ? 0.207 2.534 3.844 1.00 87.50 80 PHE A N 1
ATOM 654 C CA . PHE A 1 80 ? 0.996 3.712 3.511 1.00 87.50 80 PHE A CA 1
ATOM 655 C C . PHE A 1 80 ? 0.833 4.780 4.593 1.00 87.50 80 PHE A C 1
ATOM 657 O O . PHE A 1 80 ? -0.169 4.810 5.323 1.00 87.50 80 PHE A O 1
ATOM 664 N N . ASP A 1 81 ? 1.820 5.662 4.649 1.00 87.38 81 ASP A N 1
ATOM 665 C CA . ASP A 1 81 ? 1.935 6.769 5.587 1.00 87.38 81 ASP A CA 1
ATOM 666 C C . ASP A 1 81 ? 2.083 8.115 4.852 1.00 87.38 81 ASP A C 1
ATOM 668 O O . ASP A 1 81 ? 2.104 8.191 3.619 1.00 87.38 81 ASP A O 1
ATOM 672 N N . GLU A 1 82 ? 2.178 9.205 5.616 1.00 88.69 82 GLU A N 1
ATOM 673 C CA . GLU A 1 82 ? 2.345 10.557 5.063 1.00 88.69 82 GLU A CA 1
ATOM 674 C C . GLU A 1 82 ? 3.658 10.699 4.267 1.00 88.69 82 GLU A C 1
ATOM 676 O O . GLU A 1 82 ? 3.716 11.453 3.292 1.00 88.69 82 GLU A O 1
ATOM 681 N N . LYS A 1 83 ? 4.701 9.936 4.630 1.00 89.56 83 LYS A N 1
ATOM 682 C CA . LYS A 1 83 ? 5.973 9.883 3.897 1.00 89.56 83 LYS A CA 1
ATOM 683 C C . LYS A 1 83 ? 5.793 9.242 2.521 1.00 89.56 83 LYS A C 1
ATOM 685 O O . LYS A 1 83 ? 6.269 9.797 1.532 1.00 89.56 83 LYS A O 1
ATOM 690 N N . THR A 1 84 ? 5.046 8.144 2.435 1.00 88.81 84 THR A N 1
ATOM 691 C CA . THR A 1 84 ? 4.715 7.471 1.172 1.00 88.81 84 THR A CA 1
ATOM 692 C C . THR A 1 84 ? 3.959 8.424 0.243 1.00 88.81 84 THR A C 1
ATOM 694 O O . THR A 1 84 ? 4.276 8.523 -0.943 1.00 88.81 84 THR A O 1
ATOM 697 N N . GLU A 1 85 ? 2.984 9.174 0.773 1.00 89.88 85 GLU A N 1
ATOM 698 C CA . GLU A 1 85 ? 2.242 10.178 -0.003 1.00 89.88 85 GLU A CA 1
ATOM 699 C C . GLU A 1 85 ? 3.153 11.291 -0.536 1.00 89.88 85 GLU A C 1
ATOM 701 O O . GLU A 1 85 ? 3.024 11.691 -1.698 1.00 89.88 85 GLU A O 1
ATOM 706 N N . ALA A 1 86 ? 4.086 11.777 0.291 1.00 91.25 86 ALA A N 1
ATOM 707 C CA . ALA A 1 86 ? 5.064 12.781 -0.112 1.00 91.25 86 ALA A CA 1
ATOM 708 C C . ALA A 1 86 ? 5.980 12.262 -1.232 1.00 91.25 86 ALA A C 1
ATOM 710 O O . ALA A 1 86 ? 6.103 12.923 -2.263 1.00 91.25 86 ALA A O 1
ATOM 711 N N . LEU A 1 87 ? 6.530 11.052 -1.087 1.00 90.19 87 LEU A N 1
ATOM 712 C CA . LEU A 1 87 ? 7.389 10.427 -2.099 1.00 90.19 87 LEU A CA 1
ATOM 713 C C . LEU A 1 87 ? 6.651 10.220 -3.428 1.00 90.19 87 LEU A C 1
ATOM 715 O O . LEU A 1 87 ? 7.174 10.537 -4.493 1.00 90.19 87 LEU A O 1
ATOM 719 N N . VAL A 1 88 ? 5.401 9.751 -3.397 1.00 90.50 88 VAL A N 1
ATOM 720 C CA . VAL A 1 88 ? 4.597 9.598 -4.622 1.00 90.50 88 VAL A CA 1
ATOM 721 C C . VAL A 1 88 ? 4.371 10.938 -5.320 1.00 90.50 88 VAL A C 1
ATOM 723 O O . VAL A 1 88 ? 4.438 11.017 -6.551 1.00 90.50 88 VAL A O 1
ATOM 726 N N . LYS A 1 89 ? 4.139 12.001 -4.547 1.00 89.56 89 LYS A N 1
ATOM 727 C CA . LYS A 1 89 ? 3.977 13.352 -5.083 1.00 89.56 89 LYS A CA 1
ATOM 728 C C . LYS A 1 89 ? 5.274 13.881 -5.702 1.00 89.56 89 LYS A C 1
ATOM 730 O O . LYS A 1 89 ? 5.213 14.512 -6.756 1.00 89.56 89 LYS A O 1
ATOM 735 N N . GLU A 1 90 ? 6.428 13.598 -5.099 1.00 89.50 90 GLU A N 1
ATOM 736 C CA . GLU A 1 90 ? 7.749 13.926 -5.661 1.00 89.50 90 GLU A CA 1
ATOM 737 C C . GLU A 1 90 ? 8.012 13.203 -6.988 1.00 89.50 90 GLU A C 1
ATOM 739 O O . GLU A 1 90 ? 8.589 13.779 -7.910 1.00 89.50 90 GLU A O 1
ATOM 744 N N . LEU A 1 91 ? 7.508 11.975 -7.135 1.00 87.81 91 LEU A N 1
ATOM 745 C CA . LEU A 1 91 ? 7.563 11.206 -8.382 1.00 87.81 91 LEU A CA 1
ATOM 746 C C . LEU A 1 91 ? 6.545 11.666 -9.442 1.00 87.81 91 LEU A C 1
ATOM 748 O O . LEU A 1 91 ? 6.480 11.082 -10.524 1.00 87.81 91 LEU A O 1
ATOM 752 N N . GLY A 1 92 ? 5.748 12.701 -9.157 1.00 87.81 92 GLY A N 1
ATOM 753 C CA . GLY A 1 92 ? 4.729 13.227 -10.070 1.00 87.81 92 GLY A CA 1
ATOM 754 C C . GLY A 1 92 ? 3.485 12.343 -10.194 1.00 87.81 92 GLY A C 1
ATOM 755 O O . GLY A 1 92 ? 2.712 12.496 -11.144 1.00 87.81 92 GLY A O 1
ATOM 756 N N . GLY A 1 93 ? 3.295 11.413 -9.256 1.00 88.12 93 GLY A N 1
ATOM 757 C CA . GLY A 1 93 ? 2.149 10.517 -9.209 1.00 88.12 93 GLY A CA 1
ATOM 758 C C . GLY A 1 93 ? 1.069 10.922 -8.217 1.00 88.12 93 GLY A C 1
ATOM 759 O O . GLY A 1 93 ? 1.165 11.920 -7.504 1.00 88.12 93 GLY A O 1
ATOM 760 N N . GLU A 1 94 ? 0.028 10.099 -8.169 1.00 90.38 94 GLU A N 1
ATOM 761 C CA . GLU A 1 94 ? -1.082 10.219 -7.227 1.00 90.38 94 GLU A CA 1
ATOM 762 C C . GLU A 1 94 ? -1.281 8.894 -6.485 1.00 90.38 94 GLU A C 1
ATOM 764 O O . GLU A 1 94 ? -1.299 7.824 -7.100 1.00 90.38 94 GLU A O 1
ATOM 769 N N . VAL A 1 95 ? -1.452 8.958 -5.164 1.00 91.00 95 VAL A N 1
ATOM 770 C CA . VAL A 1 95 ? -1.882 7.803 -4.368 1.00 91.00 95 VAL A CA 1
ATOM 771 C C . VAL A 1 95 ? -3.379 7.614 -4.575 1.00 91.00 95 VAL A C 1
ATOM 773 O O . VAL A 1 95 ? -4.167 8.513 -4.293 1.00 91.00 95 VAL A O 1
ATOM 776 N N . TRP A 1 96 ? -3.792 6.443 -5.058 1.00 88.62 96 TRP A N 1
ATOM 777 C CA . TRP A 1 96 ? -5.200 6.158 -5.335 1.00 88.62 96 TRP A CA 1
ATOM 778 C C . TRP A 1 96 ? -5.947 5.656 -4.087 1.00 88.62 96 TRP A C 1
ATOM 780 O O . TRP A 1 96 ? -6.595 4.614 -4.108 1.00 88.62 96 TRP A O 1
ATOM 790 N N . PHE A 1 97 ? -5.845 6.413 -2.994 1.00 87.56 97 PHE A N 1
ATOM 791 C CA . PHE A 1 97 ? -6.528 6.177 -1.721 1.00 87.56 97 PHE A CA 1
ATOM 792 C C . P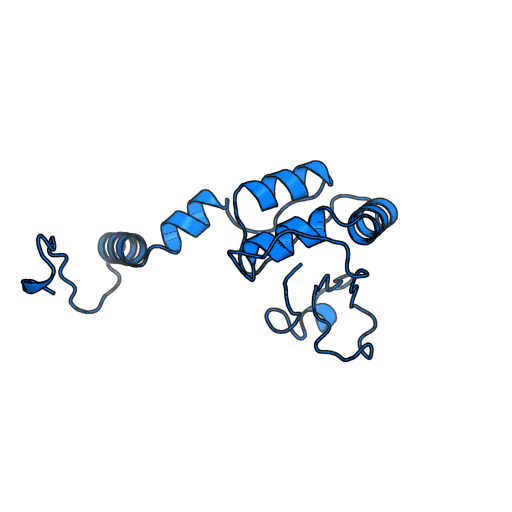HE A 1 97 ? -6.904 7.509 -1.056 1.00 87.56 97 PHE A C 1
ATOM 794 O O . PHE A 1 9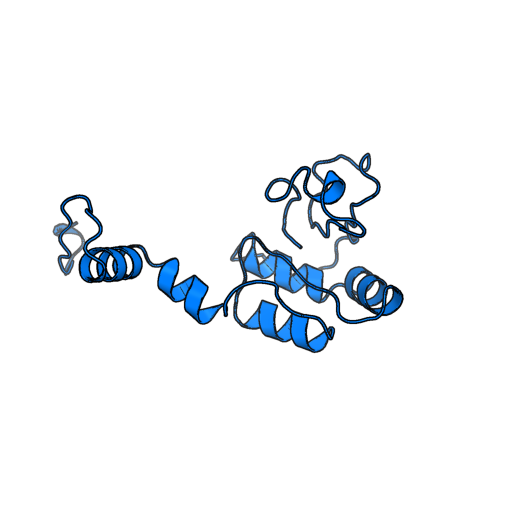7 ? -6.395 8.563 -1.444 1.00 87.56 97 PHE A O 1
ATOM 801 N N . PRO A 1 98 ? -7.798 7.500 -0.049 1.00 88.75 98 PRO A N 1
ATOM 802 C CA . PRO A 1 98 ? -7.959 8.647 0.834 1.00 88.75 98 PRO A CA 1
ATOM 803 C C . PRO A 1 98 ? -6.649 8.975 1.557 1.00 88.75 98 PRO A C 1
ATOM 805 O O . PRO A 1 98 ? -5.790 8.112 1.699 1.00 88.75 98 PRO A O 1
ATOM 808 N N . LYS A 1 99 ? -6.527 10.206 2.068 1.00 89.56 99 LYS A N 1
ATOM 809 C CA . LYS A 1 99 ? -5.309 10.668 2.751 1.00 89.56 99 LYS A CA 1
ATOM 810 C C . LYS A 1 99 ? -4.849 9.698 3.846 1.00 89.56 99 LYS A C 1
ATOM 812 O O . LYS A 1 99 ? -5.692 9.213 4.608 1.00 89.56 99 LYS A O 1
ATOM 817 N N . ALA A 1 100 ? -3.539 9.531 4.015 1.00 87.44 100 ALA A N 1
ATOM 818 C CA . ALA A 1 100 ? -2.937 8.673 5.041 1.00 87.44 100 ALA A CA 1
ATOM 819 C C . ALA A 1 100 ? -3.479 8.983 6.445 1.00 87.44 100 ALA A C 1
ATOM 821 O O . ALA A 1 100 ? -3.831 8.077 7.196 1.00 87.44 100 ALA A O 1
ATOM 822 N N . LYS A 1 101 ? -3.685 10.267 6.763 1.00 88.75 101 LYS A N 1
ATOM 823 C CA . LYS A 1 101 ? -4.307 10.702 8.023 1.00 88.75 101 LYS A CA 1
ATOM 824 C C . LYS A 1 101 ? -5.701 10.109 8.258 1.00 88.75 101 LYS A C 1
ATOM 826 O O . LYS A 1 101 ? -6.046 9.772 9.388 1.00 88.75 101 LYS A O 1
ATOM 831 N N . LEU A 1 102 ? -6.517 9.991 7.209 1.00 88.06 102 LEU A N 1
ATOM 832 C CA . LEU A 1 102 ? -7.836 9.367 7.320 1.00 88.06 102 LEU A CA 1
ATOM 833 C C . LEU A 1 102 ? -7.707 7.851 7.478 1.00 88.06 102 LEU A C 1
ATOM 835 O O . LEU A 1 102 ? -8.404 7.283 8.313 1.00 88.06 102 LEU A O 1
ATOM 839 N N . ARG A 1 103 ? -6.794 7.215 6.729 1.00 87.94 103 ARG A N 1
ATOM 840 C CA . ARG A 1 103 ? -6.478 5.786 6.887 1.00 87.94 103 ARG A CA 1
ATOM 841 C C . ARG A 1 103 ? -6.110 5.482 8.336 1.00 87.94 103 ARG A C 1
ATOM 843 O O . ARG A 1 103 ? -6.753 4.644 8.946 1.00 87.94 103 ARG A O 1
ATOM 850 N N . GLN A 1 104 ? -5.143 6.205 8.899 1.00 86.81 104 GLN A N 1
ATOM 851 C CA . GLN A 1 104 ? -4.673 6.014 10.275 1.00 86.81 104 GLN A CA 1
ATOM 852 C C . GLN A 1 104 ? -5.780 6.251 11.307 1.00 86.81 104 GLN A C 1
ATOM 854 O O . GLN A 1 104 ? -5.910 5.490 12.263 1.00 86.81 104 GLN A O 1
ATOM 859 N N . ALA A 1 105 ? -6.620 7.270 11.100 1.00 87.25 105 ALA A N 1
ATOM 860 C CA . ALA A 1 105 ? -7.765 7.507 11.973 1.00 87.25 105 ALA A CA 1
ATOM 861 C C . ALA A 1 105 ? -8.753 6.327 11.963 1.00 87.25 105 ALA A C 1
ATOM 863 O O . ALA A 1 105 ? -9.288 5.980 13.011 1.00 87.25 105 ALA A O 1
ATOM 864 N N . MET A 1 106 ? -8.983 5.703 10.802 1.00 87.62 106 MET A N 1
ATOM 865 C CA . MET A 1 106 ? -9.884 4.550 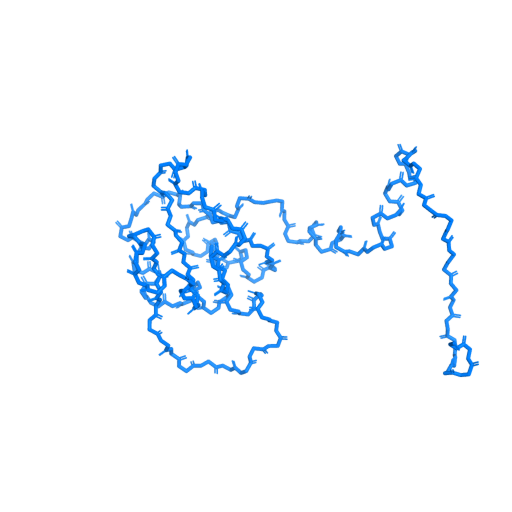10.657 1.00 87.62 106 MET A CA 1
ATOM 866 C C . MET A 1 106 ? -9.216 3.202 10.968 1.00 87.62 106 MET A C 1
ATOM 868 O O . MET A 1 106 ? -9.908 2.231 11.228 1.00 87.62 106 MET A O 1
ATOM 872 N N . ASP A 1 107 ? -7.890 3.114 10.994 1.00 85.69 107 ASP A N 1
ATOM 873 C CA . ASP A 1 107 ? -7.172 1.908 11.437 1.00 85.69 107 ASP A CA 1
ATOM 874 C C . ASP A 1 107 ? -7.249 1.745 12.969 1.00 85.69 107 ASP A C 1
ATOM 876 O O . ASP A 1 107 ? -7.115 0.658 13.535 1.00 85.69 107 ASP A O 1
ATOM 880 N N . ASN A 1 108 ? -7.558 2.837 13.678 1.00 87.62 108 ASN A N 1
ATOM 881 C CA . ASN A 1 108 ? -7.864 2.783 15.095 1.00 87.62 108 ASN A CA 1
ATOM 882 C C . ASN A 1 108 ? -9.241 2.134 15.325 1.00 87.62 108 ASN A C 1
ATOM 884 O O . ASN A 1 108 ? -10.298 2.714 15.049 1.00 87.62 108 ASN A O 1
ATOM 888 N N . LYS A 1 109 ? -9.227 0.930 15.907 1.00 86.94 109 LYS A N 1
ATOM 889 C CA . LYS A 1 109 ? -10.436 0.160 16.242 1.00 86.94 109 LYS A CA 1
ATOM 890 C C . LYS A 1 109 ? -11.420 0.947 17.113 1.00 86.94 109 LYS A C 1
ATOM 892 O O . LYS A 1 109 ? -12.627 0.822 16.925 1.00 86.94 109 LYS A O 1
ATOM 897 N N . ILE A 1 110 ? -10.930 1.781 18.033 1.00 88.19 110 ILE A N 1
ATOM 898 C CA . ILE A 1 110 ? -11.778 2.603 18.908 1.00 88.19 110 ILE A CA 1
ATOM 899 C C . ILE A 1 110 ? -12.499 3.679 18.097 1.00 88.19 110 ILE A C 1
ATOM 901 O O . ILE A 1 110 ? -13.711 3.847 18.235 1.00 88.19 110 ILE A O 1
ATOM 905 N N . GLU A 1 111 ? -11.776 4.396 17.237 1.00 88.31 111 GLU A N 1
ATOM 906 C CA . GLU A 1 111 ? -12.373 5.430 16.384 1.00 88.31 111 GLU A CA 1
ATOM 907 C C . GLU A 1 111 ? -13.371 4.831 15.395 1.00 88.31 111 GLU A C 1
ATOM 909 O O . GLU A 1 111 ? -14.467 5.365 15.228 1.00 88.31 111 GLU A O 1
ATOM 914 N N . THR A 1 112 ? -13.058 3.668 14.830 1.00 88.75 112 THR A N 1
ATOM 915 C CA . THR A 1 112 ? -13.974 2.940 13.943 1.00 88.75 112 THR A CA 1
ATOM 916 C C . THR A 1 112 ? -15.284 2.595 14.644 1.00 88.75 112 THR A C 1
ATOM 918 O O . THR A 1 112 ? -16.362 2.839 14.102 1.00 88.75 112 THR A O 1
ATOM 921 N N . VAL A 1 113 ? -15.217 2.097 15.884 1.00 89.06 113 VAL A N 1
ATOM 922 C CA . VAL A 1 113 ? -16.412 1.805 16.690 1.00 89.06 113 VAL A CA 1
ATOM 923 C C . VAL A 1 113 ? -17.188 3.084 17.015 1.00 89.06 113 VAL A C 1
ATOM 925 O O . VAL A 1 113 ? -18.414 3.102 16.910 1.00 89.06 113 VAL A O 1
ATOM 928 N N . ARG A 1 114 ? -16.504 4.185 17.352 1.00 89.69 114 ARG A N 1
ATOM 929 C CA . ARG A 1 114 ? -17.151 5.485 17.604 1.00 89.69 114 ARG A CA 1
ATOM 930 C C . ARG A 1 114 ? -17.887 6.007 16.370 1.00 89.69 114 ARG A C 1
ATOM 932 O O . ARG A 1 114 ? -19.002 6.512 16.507 1.00 89.69 114 ARG A O 1
ATOM 939 N N . VAL A 1 115 ? -17.291 5.888 15.184 1.00 91.50 115 VAL A N 1
ATOM 940 C CA . VAL A 1 115 ? -17.927 6.262 13.911 1.00 91.50 115 VAL A CA 1
ATOM 941 C C . VAL A 1 115 ? -19.132 5.366 13.628 1.00 91.50 115 VAL A C 1
ATOM 943 O O . VAL A 1 115 ? -20.205 5.887 13.327 1.00 91.50 115 VAL A O 1
ATOM 946 N N . GLY A 1 116 ? -18.998 4.048 13.807 1.00 89.81 116 GLY A N 1
ATOM 947 C CA . GLY A 1 116 ? -20.100 3.093 13.649 1.00 89.81 116 GLY A CA 1
ATOM 948 C C . GLY A 1 116 ? -21.285 3.400 14.568 1.00 89.81 116 GLY A C 1
ATOM 949 O O . GLY A 1 116 ? -22.415 3.507 14.097 1.00 89.81 116 GLY A O 1
ATOM 950 N N . ASN A 1 117 ? -21.023 3.660 15.852 1.00 89.38 117 ASN A N 1
ATOM 951 C CA . ASN A 1 117 ? -22.055 4.014 16.828 1.00 89.38 117 ASN A CA 1
ATOM 952 C C . ASN A 1 117 ? -22.778 5.320 16.456 1.00 89.38 117 ASN A C 1
ATOM 954 O O . ASN A 1 117 ? -24.001 5.391 16.548 1.00 89.38 117 ASN A O 1
ATOM 958 N N . LYS A 1 118 ? -22.047 6.345 15.989 1.00 91.25 118 LYS A N 1
ATOM 959 C CA . LYS A 1 118 ? -22.646 7.602 15.498 1.00 91.25 118 LYS A CA 1
ATOM 960 C C . LYS A 1 118 ? -23.507 7.397 14.250 1.00 91.25 118 LYS A C 1
ATOM 962 O O . LYS A 1 118 ? -24.497 8.099 14.081 1.00 91.25 118 LYS A O 1
ATOM 967 N N . ALA A 1 119 ? -23.132 6.452 13.392 1.00 93.50 119 ALA A N 1
ATOM 968 C CA . ALA A 1 119 ? -23.878 6.090 12.191 1.00 93.50 119 ALA A CA 1
ATOM 969 C C . ALA A 1 119 ? -25.048 5.121 12.462 1.00 93.50 119 ALA A C 1
ATOM 971 O O . ALA A 1 119 ? -25.759 4.758 11.528 1.00 93.50 119 ALA A O 1
ATOM 972 N N . GLY A 1 120 ? -25.259 4.694 13.713 1.00 91.69 120 GLY A N 1
ATOM 973 C CA . GLY A 1 120 ? -26.308 3.737 14.077 1.00 91.69 120 GLY A CA 1
ATOM 974 C C . GLY A 1 120 ? -26.017 2.294 13.651 1.00 91.69 120 GLY A C 1
ATOM 975 O O . GLY A 1 120 ? -26.935 1.478 13.597 1.00 91.69 120 GLY A O 1
ATOM 976 N N . VAL A 1 121 ? -24.760 1.967 13.340 1.00 92.00 121 VAL A N 1
ATOM 977 C CA . VAL A 1 121 ? -24.344 0.607 12.979 1.00 92.00 121 VAL A CA 1
ATOM 978 C C . VAL A 1 121 ? -24.226 -0.237 14.255 1.00 92.00 121 VAL A C 1
ATOM 980 O O . VAL A 1 121 ? -23.501 0.165 15.170 1.00 92.00 121 VAL A O 1
ATOM 983 N N . PRO A 1 122 ? -24.890 -1.406 14.340 1.00 88.62 122 PRO A N 1
ATOM 984 C CA . PRO A 1 122 ? -24.758 -2.293 15.490 1.00 88.62 122 PRO A CA 1
ATOM 985 C C . PRO A 1 122 ? -23.306 -2.743 15.678 1.00 88.62 122 PRO A C 1
ATOM 987 O O . PRO A 1 122 ? -22.683 -3.262 14.752 1.00 88.62 122 PRO A O 1
ATOM 990 N N . SER A 1 123 ? -22.776 -2.571 16.886 1.00 86.31 123 SER A N 1
ATOM 991 C CA . SER A 1 123 ? -21.457 -3.058 17.283 1.00 86.31 123 SER A CA 1
ATOM 992 C C . SER A 1 123 ? -21.583 -3.999 18.482 1.00 86.31 123 SER A C 1
ATOM 994 O O . SER A 1 123 ? -22.550 -3.936 19.245 1.00 86.31 123 SER A O 1
ATOM 996 N N . VAL A 1 124 ? -20.621 -4.913 18.638 1.00 87.75 124 VAL A N 1
ATOM 997 C CA . VAL A 1 124 ? -20.551 -5.763 19.835 1.00 87.75 124 VAL A CA 1
ATOM 998 C C . VAL A 1 124 ? -20.369 -4.890 21.085 1.00 87.75 124 VAL A C 1
ATOM 1000 O O . VAL A 1 124 ? -19.668 -3.874 21.002 1.00 87.75 124 VAL A O 1
ATOM 1003 N N . PRO A 1 125 ? -20.959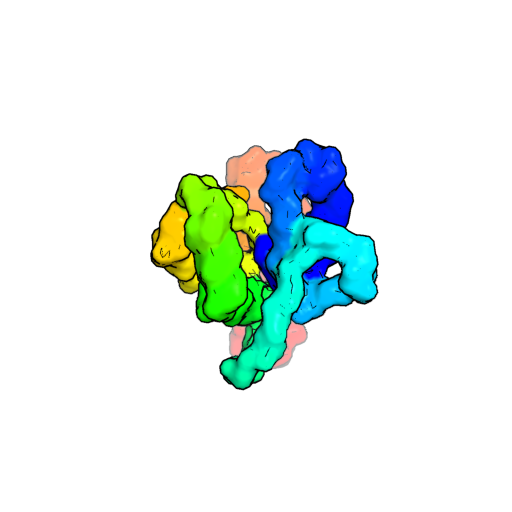 -5.256 22.240 1.00 85.62 125 PRO A N 1
ATOM 1004 C CA . PRO A 1 125 ? -20.777 -4.506 23.477 1.00 85.62 125 PRO A CA 1
ATOM 1005 C C . PRO A 1 125 ? -19.291 -4.289 23.775 1.00 85.62 125 PRO A C 1
ATOM 1007 O O . PRO A 1 125 ? -18.509 -5.237 23.800 1.00 85.62 125 PRO A O 1
ATOM 1010 N N . ASN A 1 126 ? -18.899 -3.032 23.964 1.00 84.88 126 ASN A N 1
ATOM 1011 C CA . ASN A 1 126 ? -17.519 -2.636 24.219 1.00 84.88 126 ASN A CA 1
ATOM 1012 C C . ASN A 1 126 ? -17.469 -1.612 25.357 1.00 84.88 126 ASN A C 1
ATOM 1014 O O . ASN A 1 126 ? -18.391 -0.822 25.551 1.00 84.88 126 ASN A O 1
ATOM 1018 N N . THR A 1 127 ? -16.403 -1.656 26.151 1.00 82.81 127 THR A N 1
ATOM 1019 C CA . THR A 1 127 ? -16.160 -0.735 27.266 1.00 82.81 127 THR A CA 1
ATOM 1020 C C . THR A 1 127 ? -14.691 -0.349 27.244 1.00 82.81 127 THR A C 1
ATOM 1022 O O . THR A 1 127 ? -13.829 -1.197 27.027 1.00 82.81 127 THR A O 1
ATOM 1025 N N . LEU A 1 128 ? -14.410 0.938 27.437 1.00 82.12 128 LEU A N 1
ATOM 1026 C CA . LEU A 1 128 ? -13.055 1.442 27.617 1.00 82.12 128 LEU A CA 1
ATOM 1027 C C . LEU A 1 128 ? -12.843 1.678 29.109 1.00 82.12 128 LEU A C 1
ATOM 1029 O O . LEU A 1 128 ? -13.631 2.386 29.732 1.00 82.12 128 LEU A O 1
ATOM 1033 N N . SER A 1 129 ? -11.791 1.086 29.664 1.00 85.31 129 SER A N 1
ATOM 1034 C CA . SER A 1 129 ? -11.326 1.364 31.020 1.00 85.31 129 SER A CA 1
ATOM 1035 C C . SER A 1 129 ? -9.896 1.869 30.950 1.00 85.31 129 SER A C 1
ATOM 1037 O O . SER A 1 129 ? -9.095 1.371 30.160 1.00 85.31 129 SER A O 1
ATOM 1039 N N . GLU A 1 130 ? -9.572 2.844 31.790 1.00 86.19 130 GLU A N 1
ATOM 1040 C CA . GLU A 1 130 ? -8.189 3.241 32.014 1.00 86.19 130 GLU A CA 1
ATOM 1041 C C . GLU A 1 130 ? -7.488 2.162 32.849 1.00 86.19 130 GLU A C 1
ATOM 1043 O O . GLU A 1 130 ? -8.041 1.677 33.842 1.00 86.19 130 GLU A O 1
ATOM 1048 N N . VAL A 1 131 ? -6.292 1.759 32.423 1.00 85.75 131 VAL A N 1
ATOM 1049 C CA . VAL A 1 131 ? -5.446 0.793 33.131 1.00 85.75 131 VAL A CA 1
ATOM 1050 C C . VAL A 1 131 ? -4.342 1.576 33.830 1.00 85.75 131 VAL A C 1
ATOM 1052 O O . VAL A 1 131 ? -3.490 2.171 33.178 1.00 85.75 131 VAL A O 1
ATOM 1055 N N . THR A 1 132 ? -4.363 1.583 35.160 1.00 89.38 132 THR A N 1
ATOM 1056 C CA . THR A 1 132 ? -3.439 2.373 35.994 1.00 89.38 132 THR A CA 1
ATOM 1057 C C . THR A 1 132 ? -2.260 1.566 36.532 1.00 89.38 132 THR A C 1
ATOM 1059 O O . THR A 1 132 ? -1.278 2.140 36.999 1.00 89.38 132 THR A O 1
ATOM 1062 N N . SER A 1 133 ? -2.319 0.233 36.466 1.00 88.75 133 SER A N 1
ATOM 1063 C CA . SER A 1 133 ? -1.218 -0.640 36.880 1.00 88.75 133 SER A CA 1
ATOM 1064 C C . SER A 1 133 ? -1.271 -1.996 36.179 1.00 88.75 133 SER A C 1
ATOM 1066 O O . SER A 1 133 ? -2.332 -2.429 35.736 1.00 88.75 133 SER A O 1
ATOM 1068 N N . TYR A 1 134 ? -0.134 -2.700 36.134 1.00 78.06 134 TYR A N 1
ATOM 1069 C CA . TYR A 1 134 ? -0.061 -4.064 35.594 1.00 78.06 134 TYR A CA 1
ATOM 1070 C C . TYR A 1 134 ? -0.962 -5.052 36.355 1.00 78.06 134 TYR A C 1
ATOM 1072 O O . TYR A 1 134 ? -1.455 -6.005 35.771 1.00 78.06 134 TYR A O 1
ATOM 1080 N N . ALA A 1 135 ? -1.230 -4.806 37.642 1.00 86.06 135 ALA A N 1
ATOM 1081 C CA . ALA A 1 135 ? -2.142 -5.624 38.444 1.00 86.06 135 ALA A CA 1
ATOM 1082 C C . ALA A 1 135 ? -3.629 -5.433 38.080 1.00 86.06 135 ALA A C 1
ATOM 1084 O O . ALA A 1 135 ? -4.469 -6.188 38.559 1.00 86.06 135 ALA A O 1
ATOM 1085 N N . GLN A 1 136 ? -3.955 -4.411 37.280 1.00 77.38 136 GLN A N 1
ATOM 1086 C CA . GLN A 1 136 ? -5.305 -4.118 36.791 1.00 77.38 136 GLN A CA 1
ATOM 1087 C C . GLN A 1 136 ? -5.566 -4.700 35.384 1.00 77.38 136 GLN A C 1
ATOM 1089 O O . GLN A 1 136 ? -6.688 -4.581 34.891 1.00 77.38 136 GLN A O 1
ATOM 1094 N N . LEU A 1 137 ? -4.544 -5.270 34.729 1.00 68.75 137 LEU A N 1
ATOM 1095 C CA . LEU A 1 137 ? -4.671 -5.946 33.431 1.00 68.75 137 LEU A CA 1
ATOM 1096 C C . LEU A 1 137 ? -5.346 -7.315 33.556 1.00 68.75 137 LEU A C 1
ATOM 1098 O O . LEU A 1 137 ? -5.081 -8.021 34.555 1.00 68.75 137 LEU A O 1
#

Sequence (137 aa):
VSATNFNLLGLDEWVKNFKYICYMDCFDGRHPNVLCPSEMPHDEFQSIDEDINNYLLQHKEVIDYVKARGGKPKFVFLMFDEKTEALVKELGGEVWFPKAKLRQAMDNKIETVRVGNKAGVPSVPNTLSEVTSYAQL

=== Feature glossary ===
Legend for the data blocks above and below:

— What the protein is —

Sequence gives the chain of amino acids in standard one-letter code (A=alanine, C=cysteine, …, Y=tyrosine), read N→C. It is the only feature that is directly encoded by the gene; all structural features are derived from the folded form of this sequence.

The annotation block draws on four external resources. InterPro: which protein families and domains the sequence belongs to. GO: standardized terms for what the protein does, what process it participates in, and where in the cell it acts. CATH: which structural fold it has in the CATH hierarchy. Organism: the species of origin.

— Where its atoms are —

Atomic coordinates in PDBx/mmCIF format — the same representation the Protein Data Bank distributes. Each line of the _atom_site loop places one backbone atom in Cartesian space (units: ångströms, origin: arbitrary).

Six rendered views show the 3D structure from the faces of a cube — i.e. along ±x, ±y, ±z. Rendering representation is drawn randomly per protein from cartoon (secondary-structure ribbons), sticks (backbone bonds), or molecular surface; coloring is either N→C rainbow (blue at the N-terminus through red at the C-terminus) or one color per chain.

— Local backbone conformation —

DSSP 8-state secondary structure assigns each residue one of H (α-helix), G (3₁₀-helix), I (π-helix), E (extended β-strand), B (isolated β-bridge), T (hydrogen-bonded turn), S (bend), or '-' (coil). The assignment is computed from backbone hydrogen-bond geometry via the Kabsch–Sander algorithm.

P-SEA three-state annotation labels each residue as helix, strand, or coil based purely on the geometry of the Cα trace. It serves as a fallback when the full backbone (and thus DSSP) is unavailable.

φ (phi) and ψ (psi) are the two rotatable backbone dihedrals per residue: φ is the C(i-1)–N–Cα–C torsion, ψ is the N–Cα–C–N(i+1) torsion, both in degrees on (−180°, 180°]. α-helical residues cluster near (−60°, −45°); β-strand residues near (−120°, +130°). A Ramachandran plot is simply a scatter of (φ, ψ) for every residue.

— Global shape and packing —

Radius of gyration (Rg) is the root-mean-square distance of Cα atoms from their centroid — a single number for overall size and compactness. A globular domain of N residues has Rg ≈ 2.2·N^0.38 Å; an extended or disordered chain has a much larger Rg. The Cα contact count is the number of residue pairs whose Cα atoms are within 8 Å and are more than four positions apart in sequence — a standard proxy for tertiary packing density. The bounding box is the smallest axis-aligned box enclosing all Cα atoms.

Accessible surface area quantifies burial. A residue with SASA near zero is packed into the hydrophobic core; one with SASA >100 Å² sits on the surface. Computed here via the Shrake–Rupley numerical algorithm with a 1.4 Å probe.

The contact map is a binary N×N matrix image: pixel (i, j) is dark where Cα_i and Cα_j are within 8 Å and |i−j|>4. Because the |i−j|>4 filter removes local helical contacts, off-diagonal stripes parallel to the main diagonal indicate parallel β-sheets; stripes perpendicular to it indicate antiparallel β-sheets. The Ramachandran plot scatters every residue's (φ, ψ) pair against the sterically allowed regions. The PAE heatmap renders the predicted-aligned-error matrix.

— Structural neighborhood —

A 3Di character summarizes, for each residue, the relative orientation of the Cα frame of its nearest spatial neighbor. Because it encodes fold topology rather than chemistry, 3Di alignments detect remote structural similarity that sequence alignment misses.

Structural nearest neighbors (via Foldseek easy-search vs the PDB). Reported per hit: target PDB id, E-value, and alignment TM-score. A TM-score above ~0.5 is the conventional threshold for 'same fold'.

— Confidence and disorder —

For AlphaFold models, the B-factor field carries pLDDT — the model's own estimate of local accuracy on a 0–100 scale. Regions with pLDDT<50 should be treated as essentially unmodeled; they often correspond to intrinsically disordered segments.

B-factor (Debye–Waller factor) reflects atomic displacement in the crystal lattice. It is an experimental observable (units Å²), not a prediction; low values mean the atom is pinned down, high values mean it moves or is heterogeneous across the crystal.

Predicted Aligned Error (PAE) is an AlphaFold confidence matrix: entry (i, j) is the expected error in the position of residue j, in ångströms, when the prediction is superimposed on the true structure at residue i. Low PAE within a block of residues means that block is internally rigid and well-predicted; high PAE between two blocks means their relative placement is uncertain even if each block individually is confident.